Protein AF-A0A838JKP5-F1 (afdb_monomer)

Nearest PDB structures (foldseek):
  7m5i-assembly1_B  TM=8.642E-01  e=2.855E-06  Escherichia coli O157 typing phage 15
  8app-assembly1_A-3  TM=8.041E-01  e=3.386E-06  Acinetobacter phage AbTZA1
  5x80-assembly1_B  TM=2.698E-01  e=1.485E-01  Mycobacterium tuberculosis H37Rv

Structure (mmCIF, N/CA/C/O backbone):
data_AF-A0A838JKP5-F1
#
_entry.id   AF-A0A838JKP5-F1
#
loop_
_atom_site.group_PDB
_atom_site.id
_atom_site.type_symbol
_atom_site.label_atom_id
_atom_site.label_alt_id
_atom_site.label_comp_id
_atom_site.label_asym_id
_atom_site.label_entity_id
_atom_site.label_seq_id
_atom_site.pdbx_PDB_ins_code
_atom_site.Cartn_x
_atom_site.Cartn_y
_atom_site.Cartn_z
_atom_site.occupancy
_atom_site.B_iso_or_equiv
_atom_site.auth_seq_id
_atom_site.auth_comp_id
_atom_site.auth_asym_id
_atom_site.au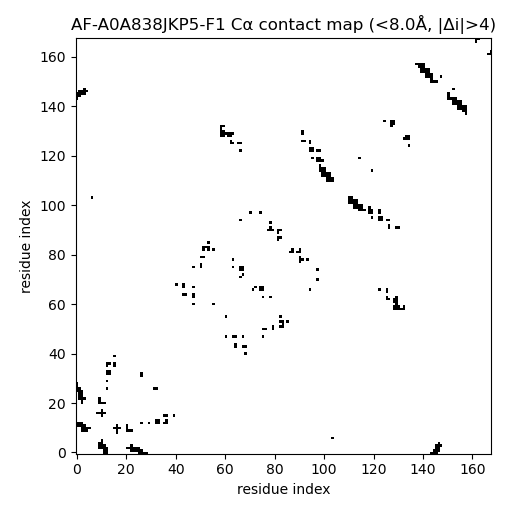th_atom_id
_atom_site.pdbx_PDB_model_num
ATOM 1 N N . MET A 1 1 ? 4.175 -3.881 -20.793 1.00 85.75 1 MET A N 1
ATOM 2 C CA . MET A 1 1 ? 4.993 -3.283 -19.714 1.00 85.75 1 MET A CA 1
ATOM 3 C C . MET A 1 1 ? 6.269 -4.081 -19.569 1.00 85.75 1 MET A C 1
ATOM 5 O O . MET A 1 1 ? 6.226 -5.291 -19.769 1.00 85.75 1 MET A O 1
ATOM 9 N N . ARG A 1 2 ? 7.381 -3.426 -19.243 1.00 90.50 2 ARG A N 1
ATOM 10 C CA . ARG A 1 2 ? 8.656 -4.099 -18.961 1.00 90.50 2 ARG A CA 1
ATOM 11 C C . ARG A 1 2 ? 9.091 -3.822 -17.524 1.00 90.50 2 ARG A C 1
ATOM 13 O O . ARG A 1 2 ? 8.796 -2.726 -17.038 1.00 90.50 2 ARG A O 1
ATOM 20 N N . PRO A 1 3 ? 9.792 -4.759 -16.875 1.00 92.69 3 PRO A N 1
ATOM 21 C CA . PRO A 1 3 ? 10.385 -4.509 -15.576 1.00 92.69 3 PRO A CA 1
ATOM 22 C C . PRO A 1 3 ? 11.377 -3.357 -15.576 1.00 92.69 3 PRO A C 1
ATOM 24 O O . PRO A 1 3 ? 12.049 -3.073 -16.569 1.00 92.69 3 PRO A O 1
ATOM 27 N N . TYR A 1 4 ? 11.449 -2.691 -14.432 1.00 91.31 4 TYR A N 1
ATOM 28 C CA . TYR A 1 4 ? 12.382 -1.614 -14.154 1.00 91.31 4 TYR A CA 1
ATOM 29 C C . TYR A 1 4 ? 12.998 -1.803 -12.769 1.00 91.31 4 TYR A C 1
ATOM 31 O O . TYR A 1 4 ? 12.447 -2.493 -11.912 1.00 91.31 4 TYR A O 1
ATOM 39 N N . GLN A 1 5 ? 14.159 -1.188 -12.557 1.00 90.56 5 GLN A N 1
ATOM 40 C CA . GLN A 1 5 ? 14.827 -1.217 -11.263 1.00 90.56 5 GLN A CA 1
ATOM 41 C C . GLN A 1 5 ? 14.098 -0.291 -10.279 1.00 90.56 5 GLN A C 1
ATOM 43 O O . GLN A 1 5 ? 14.076 0.924 -10.478 1.00 90.56 5 GLN A O 1
ATOM 48 N N . ASP A 1 6 ? 13.545 -0.861 -9.211 1.00 85.69 6 ASP A N 1
ATOM 49 C CA . ASP A 1 6 ? 12.933 -0.147 -8.089 1.00 85.69 6 ASP A CA 1
ATOM 50 C C . ASP A 1 6 ? 13.721 -0.428 -6.803 1.00 85.69 6 ASP A C 1
ATOM 52 O O . ASP A 1 6 ? 13.613 -1.485 -6.170 1.00 85.69 6 ASP A O 1
ATOM 56 N N . GLY A 1 7 ? 14.605 0.503 -6.445 1.00 81.75 7 GLY A N 1
ATOM 57 C CA . GLY A 1 7 ? 15.555 0.305 -5.354 1.00 81.75 7 GLY A CA 1
ATOM 58 C C . GLY A 1 7 ? 16.433 -0.925 -5.602 1.00 81.75 7 GLY A C 1
ATOM 59 O O . GLY A 1 7 ? 17.218 -0.950 -6.548 1.00 81.75 7 GLY A O 1
ATOM 60 N N . LYS A 1 8 ? 16.302 -1.953 -4.756 1.00 82.75 8 LYS A N 1
ATOM 61 C CA . LYS A 1 8 ? 17.083 -3.205 -4.827 1.00 82.75 8 LYS A CA 1
ATOM 62 C C . LYS A 1 8 ? 16.394 -4.328 -5.611 1.00 82.75 8 LYS A C 1
ATOM 64 O O . LYS A 1 8 ? 17.003 -5.378 -5.796 1.00 82.75 8 LYS A O 1
ATOM 69 N N . HIS A 1 9 ? 15.161 -4.125 -6.067 1.00 88.00 9 HIS A N 1
ATOM 70 C CA . HIS A 1 9 ? 14.359 -5.155 -6.726 1.00 88.00 9 HIS A CA 1
ATOM 71 C C . HIS A 1 9 ? 13.953 -4.723 -8.133 1.00 88.00 9 HIS A C 1
ATOM 73 O O . HIS A 1 9 ? 13.912 -3.533 -8.443 1.00 88.00 9 HIS A O 1
ATOM 79 N N . LEU A 1 10 ? 13.632 -5.693 -8.985 1.00 92.50 10 LEU A N 1
ATOM 80 C CA . LEU A 1 10 ? 12.889 -5.412 -10.206 1.00 92.50 10 LEU A CA 1
ATOM 81 C C . LEU A 1 10 ? 11.411 -5.284 -9.858 1.00 92.50 10 LEU A C 1
ATOM 83 O O . LEU A 1 10 ? 10.901 -6.028 -9.022 1.00 92.50 10 LEU A O 1
ATOM 87 N N . SER A 1 11 ? 10.742 -4.333 -10.496 1.00 91.44 11 SER A N 1
ATOM 88 C CA . SER A 1 11 ? 9.299 -4.160 -10.395 1.00 91.44 11 SER A CA 1
ATOM 89 C C . SER A 1 11 ? 8.682 -3.995 -11.774 1.00 91.44 11 SER A C 1
ATOM 91 O O . SER A 1 11 ? 9.296 -3.430 -12.678 1.00 91.44 11 SER A O 1
ATOM 93 N N . TYR A 1 12 ? 7.452 -4.468 -11.939 1.00 91.81 12 TYR A N 1
ATOM 94 C CA . TYR A 1 12 ? 6.646 -4.262 -13.144 1.00 91.81 12 TYR A CA 1
ATOM 95 C C . TYR A 1 12 ? 5.147 -4.261 -12.815 1.00 91.81 12 TYR A C 1
ATOM 97 O O . TYR A 1 12 ? 4.746 -4.577 -11.692 1.00 91.81 12 TYR A O 1
ATOM 105 N N . GLY A 1 13 ? 4.305 -3.843 -13.763 1.00 89.62 13 GLY A N 1
ATOM 106 C CA . GLY A 1 13 ? 2.866 -3.704 -13.514 1.00 89.62 13 GLY A CA 1
ATOM 107 C C . GLY A 1 13 ? 2.562 -2.642 -12.465 1.00 89.62 13 GLY A C 1
ATOM 108 O O . GLY A 1 13 ? 3.117 -1.545 -12.499 1.00 89.62 13 GLY A O 1
ATOM 109 N N . PHE A 1 14 ? 1.714 -2.995 -11.501 1.00 89.50 14 PHE A N 1
ATOM 110 C CA . PHE A 1 14 ? 1.330 -2.136 -10.377 1.00 89.50 14 PHE A CA 1
ATOM 111 C C . PHE A 1 14 ? 2.206 -2.357 -9.133 1.00 89.50 14 PHE A C 1
ATOM 113 O O . PHE A 1 14 ? 1.723 -2.357 -8.000 1.00 89.50 14 PHE A O 1
ATOM 120 N N . GLY A 1 15 ? 3.513 -2.533 -9.350 1.00 88.44 15 GLY A N 1
ATOM 121 C CA . GLY A 1 15 ? 4.501 -2.705 -8.281 1.00 88.44 15 GLY A CA 1
ATOM 122 C C . GLY A 1 15 ? 4.669 -4.149 -7.807 1.00 88.44 15 GLY A C 1
ATOM 123 O O . GLY A 1 15 ? 5.019 -4.366 -6.647 1.00 88.44 15 GLY A O 1
ATOM 124 N N . HIS A 1 16 ? 4.416 -5.127 -8.680 1.00 91.38 16 HIS A N 1
ATOM 125 C CA . HIS A 1 16 ? 4.781 -6.512 -8.407 1.00 91.38 16 HIS A CA 1
ATOM 126 C C . HIS A 1 16 ? 6.307 -6.649 -8.448 1.00 91.38 16 HIS A C 1
ATOM 128 O O . HIS A 1 16 ? 6.935 -6.207 -9.411 1.00 91.38 16 HIS A O 1
ATOM 134 N N . ASN A 1 17 ? 6.891 -7.255 -7.412 1.00 90.94 17 ASN A N 1
ATOM 135 C CA . ASN A 1 17 ? 8.339 -7.323 -7.191 1.00 90.94 17 ASN A CA 1
ATOM 136 C C . ASN A 1 17 ? 8.805 -8.682 -6.632 1.00 90.94 17 ASN A C 1
ATOM 138 O O . ASN A 1 17 ? 9.722 -8.747 -5.807 1.00 90.94 17 ASN A O 1
ATOM 142 N N . GL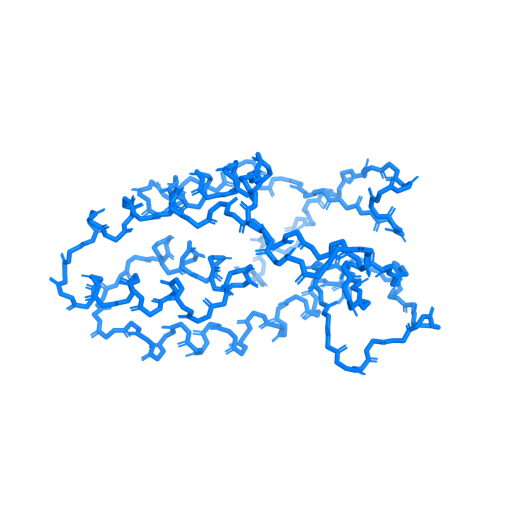Y A 1 18 ? 8.138 -9.764 -7.043 1.00 85.19 18 GLY A N 1
ATOM 143 C CA . GLY A 1 18 ? 8.478 -11.124 -6.644 1.00 85.19 18 GLY A CA 1
ATOM 144 C C . GLY A 1 18 ? 9.831 -11.611 -7.189 1.00 85.19 18 GLY A C 1
ATOM 145 O O . GLY A 1 18 ? 10.406 -11.009 -8.098 1.00 85.19 18 GLY A O 1
ATOM 146 N N . PRO A 1 19 ? 10.379 -12.707 -6.629 1.00 85.88 19 PRO A N 1
ATOM 147 C CA . PRO A 1 19 ? 11.634 -13.307 -7.097 1.00 85.88 19 PRO A CA 1
ATOM 148 C C . PRO A 1 19 ? 11.530 -13.915 -8.506 1.00 85.88 19 PRO A C 1
ATOM 150 O O . PRO A 1 19 ? 12.546 -14.286 -9.086 1.00 85.88 19 PRO A O 1
ATOM 153 N N . ASP A 1 20 ? 10.313 -14.053 -9.024 1.00 88.00 20 ASP A N 1
ATOM 154 C CA . ASP A 1 20 ? 9.971 -14.509 -10.366 1.00 88.00 20 ASP A CA 1
ATOM 155 C C . ASP A 1 20 ? 10.143 -13.429 -11.444 1.00 88.00 20 ASP A C 1
ATOM 157 O O . ASP A 1 20 ? 10.135 -13.769 -12.622 1.00 88.00 20 ASP A O 1
ATOM 161 N N . VAL A 1 21 ? 10.360 -12.164 -11.064 1.00 91.19 21 VAL A N 1
ATOM 162 C CA . VAL A 1 21 ? 10.550 -11.064 -12.018 1.00 91.19 21 VAL A CA 1
ATOM 163 C C . VAL A 1 21 ? 11.961 -11.075 -12.613 1.00 91.19 21 VAL A 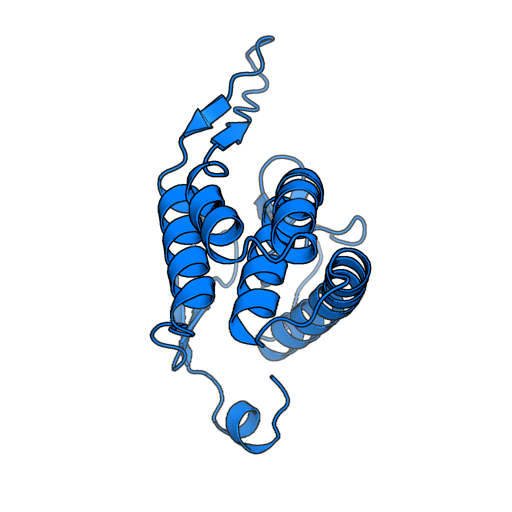C 1
ATOM 165 O O . VAL A 1 21 ? 12.963 -10.951 -11.902 1.00 91.19 21 VAL A O 1
ATOM 168 N N . SER A 1 22 ? 12.034 -11.125 -13.939 1.00 91.81 22 SER A N 1
ATOM 169 C CA . SER A 1 22 ? 13.248 -11.067 -14.757 1.00 91.81 22 SER A CA 1
ATOM 170 C C . SER A 1 22 ? 13.207 -9.896 -15.739 1.00 91.81 22 SER A C 1
ATOM 172 O O . SER A 1 22 ? 12.153 -9.532 -16.239 1.00 91.81 22 SER A O 1
ATOM 174 N N . LEU A 1 23 ? 14.361 -9.322 -16.103 1.00 89.75 23 LEU A N 1
ATOM 175 C CA . LEU A 1 23 ? 14.438 -8.231 -17.095 1.00 89.75 23 LEU A CA 1
ATOM 176 C C . LEU A 1 23 ? 13.895 -8.608 -18.486 1.00 89.75 23 LEU A C 1
ATOM 178 O O . LEU A 1 23 ? 13.523 -7.718 -19.255 1.00 89.75 23 LEU A O 1
ATOM 182 N N . ASP A 1 24 ? 13.851 -9.903 -18.799 1.00 90.75 24 ASP A N 1
ATOM 183 C CA . ASP A 1 24 ? 13.317 -10.414 -20.062 1.00 90.75 24 ASP A CA 1
ATOM 184 C C . ASP A 1 24 ? 11.783 -10.510 -20.069 1.00 90.75 24 ASP A C 1
ATOM 186 O O . ASP A 1 24 ? 11.189 -10.701 -21.135 1.00 90.75 24 ASP A O 1
ATOM 190 N N . ASP A 1 25 ? 11.132 -10.332 -18.914 1.00 90.00 25 ASP A N 1
ATOM 191 C CA . ASP A 1 25 ? 9.682 -10.414 -18.817 1.00 90.00 25 ASP A CA 1
ATOM 192 C C . ASP A 1 25 ? 9.005 -9.292 -19.602 1.00 90.00 25 ASP A C 1
ATOM 194 O O . ASP A 1 25 ? 9.424 -8.125 -19.639 1.00 90.00 25 ASP A O 1
ATOM 198 N N . VAL A 1 26 ? 7.889 -9.654 -20.226 1.00 90.19 26 VAL A N 1
ATOM 199 C CA . VAL A 1 26 ? 7.037 -8.722 -20.952 1.00 90.19 26 VAL A CA 1
ATOM 200 C C . VAL A 1 26 ? 5.600 -8.987 -20.559 1.00 90.19 26 VAL A C 1
ATOM 202 O O . VAL A 1 26 ? 5.028 -10.015 -20.903 1.00 90.19 26 VAL A O 1
ATOM 205 N N . MET A 1 27 ? 4.998 -8.012 -19.887 1.00 90.19 27 MET A N 1
ATOM 206 C CA . MET A 1 27 ? 3.567 -8.019 -19.614 1.00 90.19 27 MET A CA 1
ATOM 207 C C . MET A 1 27 ? 2.822 -7.458 -20.832 1.00 90.19 27 MET A C 1
ATOM 209 O O . MET A 1 27 ? 3.058 -6.290 -21.177 1.00 90.19 27 MET A O 1
ATOM 213 N N . PRO A 1 28 ? 1.991 -8.259 -21.522 1.00 85.81 28 PRO A N 1
ATOM 214 C CA . PRO A 1 28 ? 1.499 -7.898 -22.847 1.00 85.81 28 PRO A CA 1
ATOM 215 C C . PRO A 1 28 ? 0.449 -6.788 -22.811 1.00 85.81 28 PRO A C 1
ATOM 217 O O . PRO A 1 28 ? 0.482 -5.902 -23.668 1.00 85.81 28 PRO A O 1
ATOM 220 N N . SER A 1 29 ? -0.436 -6.793 -21.814 1.00 87.75 29 SER A N 1
ATOM 221 C CA . SER A 1 29 ? -1.528 -5.826 -21.707 1.00 87.75 29 SER A CA 1
ATOM 222 C C . SER A 1 29 ? -1.651 -5.205 -20.313 1.00 87.75 29 SER A C 1
ATOM 224 O O . SER A 1 29 ? -0.920 -5.537 -19.379 1.00 87.75 29 SER A O 1
ATOM 226 N N . ILE A 1 30 ? -2.562 -4.239 -20.201 1.00 85.94 30 ILE A N 1
ATOM 227 C CA . ILE A 1 30 ? -2.961 -3.648 -18.922 1.00 85.94 30 ILE A CA 1
ATOM 228 C C . ILE A 1 30 ? -3.855 -4.608 -18.142 1.00 85.94 30 ILE A C 1
ATOM 230 O O . ILE A 1 30 ? -3.676 -4.728 -16.935 1.00 85.94 30 ILE A O 1
ATOM 234 N N . ASP A 1 31 ? -4.717 -5.354 -18.825 1.00 86.06 31 ASP A N 1
ATOM 235 C CA . ASP A 1 31 ? -5.589 -6.359 -18.215 1.00 86.06 31 ASP A CA 1
ATOM 236 C C . ASP A 1 31 ? -4.767 -7.438 -17.494 1.00 86.06 31 ASP A C 1
ATOM 238 O O . ASP A 1 31 ? -5.079 -7.801 -16.362 1.00 86.06 31 ASP A O 1
ATOM 242 N N . ASP A 1 32 ? -3.641 -7.859 -18.082 1.00 89.44 32 ASP A N 1
ATOM 243 C CA . ASP A 1 32 ? -2.704 -8.789 -17.434 1.00 89.44 32 ASP A CA 1
ATOM 244 C C . ASP A 1 32 ? -2.093 -8.193 -16.156 1.00 89.44 32 ASP A C 1
ATOM 246 O O . ASP A 1 32 ? -1.932 -8.887 -15.152 1.00 89.44 32 ASP A O 1
ATOM 250 N N . ALA A 1 33 ? -1.788 -6.890 -16.158 1.00 89.94 33 ALA A N 1
ATOM 251 C CA . ALA A 1 33 ? -1.274 -6.211 -14.971 1.00 89.94 33 ALA A CA 1
ATOM 252 C C . ALA A 1 33 ? -2.327 -6.105 -13.866 1.00 89.94 33 ALA A C 1
ATOM 254 O O . ALA A 1 33 ? -1.972 -6.197 -12.691 1.00 89.94 33 ALA A O 1
ATOM 255 N N . PHE A 1 34 ? -3.606 -5.949 -14.216 1.00 89.00 34 PHE A N 1
ATOM 256 C CA . PHE A 1 34 ? -4.693 -6.012 -13.239 1.00 89.00 34 PHE A CA 1
ATOM 257 C C . PHE A 1 34 ? -4.910 -7.414 -12.704 1.00 89.00 34 PHE A C 1
ATOM 259 O O . PHE A 1 34 ? -5.052 -7.569 -11.495 1.00 89.00 34 PHE A O 1
ATOM 266 N N . ALA A 1 35 ? -4.884 -8.434 -13.561 1.00 89.81 35 ALA A N 1
ATOM 267 C CA . ALA A 1 35 ? -4.975 -9.818 -13.116 1.00 89.81 35 ALA A CA 1
ATOM 268 C C . ALA A 1 35 ? -3.858 -10.146 -12.109 1.00 89.81 35 ALA A C 1
ATOM 270 O O . ALA A 1 35 ? -4.124 -10.715 -11.046 1.00 89.81 35 ALA A O 1
ATOM 271 N N . LEU A 1 36 ? -2.629 -9.697 -12.390 1.00 91.69 36 LEU A N 1
ATOM 272 C CA . LEU A 1 36 ? -1.497 -9.824 -11.474 1.00 91.69 36 LEU A CA 1
ATOM 273 C C . LEU A 1 36 ? -1.705 -9.028 -10.174 1.00 91.69 36 LEU A C 1
ATOM 275 O O . LEU A 1 36 ? -1.454 -9.546 -9.087 1.00 91.69 36 LEU A O 1
ATOM 279 N N . LEU A 1 37 ? -2.218 -7.797 -10.260 1.00 91.19 37 LEU A N 1
ATOM 280 C CA . LEU A 1 37 ? -2.548 -6.991 -9.082 1.00 91.19 37 LEU A CA 1
ATOM 281 C C . LEU A 1 37 ? -3.597 -7.681 -8.199 1.00 91.19 37 LEU A C 1
ATOM 283 O O . LEU A 1 37 ? -3.420 -7.743 -6.985 1.00 91.19 37 LEU A O 1
ATOM 287 N N . ILE A 1 38 ? -4.663 -8.230 -8.782 1.00 91.56 38 ILE A N 1
ATOM 288 C CA . ILE A 1 38 ? -5.707 -8.967 -8.055 1.00 91.56 38 ILE A CA 1
ATOM 289 C C . ILE A 1 38 ? -5.097 -10.182 -7.349 1.00 91.56 38 ILE A C 1
ATOM 291 O O . ILE A 1 38 ? -5.374 -10.426 -6.171 1.00 91.56 38 ILE A O 1
ATOM 295 N N . GLN A 1 39 ? -4.222 -10.923 -8.032 1.00 91.56 39 GLN A N 1
ATOM 296 C CA . GLN A 1 39 ? -3.505 -12.047 -7.437 1.00 91.56 39 GLN A CA 1
ATOM 297 C C . GLN A 1 39 ? -2.658 -11.612 -6.227 1.00 91.56 39 GLN A C 1
ATOM 299 O O . GLN A 1 39 ? -2.746 -12.239 -5.165 1.00 91.56 39 GLN A O 1
ATOM 304 N N . ASP A 1 40 ? -1.892 -10.526 -6.354 1.00 91.38 40 ASP A N 1
ATOM 305 C CA . ASP A 1 40 ? -1.085 -9.972 -5.262 1.00 91.38 40 ASP A CA 1
ATOM 306 C C . ASP A 1 40 ? -1.955 -9.509 -4.085 1.00 91.38 40 ASP A C 1
ATOM 308 O O . ASP A 1 40 ? -1.633 -9.761 -2.915 1.00 91.38 40 ASP A O 1
ATOM 312 N N . LEU A 1 41 ? -3.074 -8.843 -4.379 1.00 93.25 41 LEU A N 1
ATOM 313 C CA . LEU A 1 41 ? -3.996 -8.329 -3.372 1.00 93.25 41 LEU A CA 1
ATOM 314 C C . LEU A 1 41 ? -4.709 -9.453 -2.623 1.00 93.25 41 LEU A C 1
ATOM 316 O O . LEU A 1 41 ? -4.874 -9.327 -1.413 1.00 93.25 41 LEU A O 1
ATOM 320 N N . ASN A 1 42 ? -5.053 -10.572 -3.264 1.00 93.44 42 ASN A N 1
ATOM 321 C CA . ASN A 1 42 ? -5.735 -11.693 -2.608 1.00 93.44 42 ASN A CA 1
ATOM 322 C C . ASN A 1 42 ? -4.948 -12.237 -1.403 1.00 93.44 42 ASN A C 1
ATOM 324 O O . ASN A 1 42 ? -5.481 -12.351 -0.293 1.00 93.44 42 ASN A O 1
ATOM 328 N N . GLY A 1 43 ? -3.652 -12.516 -1.577 1.00 91.62 43 GLY A N 1
ATOM 329 C CA . GLY A 1 43 ? -2.802 -12.995 -0.477 1.00 91.62 43 GLY A CA 1
ATOM 330 C C . GLY A 1 43 ? -2.655 -11.965 0.650 1.00 91.62 43 GLY A C 1
ATOM 331 O O . GLY A 1 43 ? -2.598 -12.300 1.843 1.00 91.62 43 GLY A O 1
ATOM 332 N N . ARG A 1 44 ? -2.647 -10.683 0.286 1.00 94.31 44 ARG A N 1
ATOM 333 C CA . ARG A 1 44 ? -2.481 -9.575 1.225 1.00 94.31 44 ARG A CA 1
ATOM 334 C C . ARG A 1 44 ? -3.769 -9.252 1.976 1.00 94.31 44 ARG A C 1
ATOM 336 O O . ARG A 1 44 ? -3.710 -9.053 3.188 1.00 94.31 44 ARG A O 1
ATOM 343 N N . ALA A 1 45 ? -4.922 -9.320 1.321 1.00 96.50 45 ALA A N 1
ATOM 344 C CA . ALA A 1 45 ? -6.243 -9.179 1.921 1.00 96.50 45 ALA A CA 1
ATOM 345 C C . ALA A 1 45 ? -6.498 -10.273 2.966 1.00 96.50 45 ALA A C 1
ATOM 347 O O . ALA A 1 45 ? -6.960 -9.977 4.071 1.00 96.50 45 ALA A O 1
ATOM 348 N N . ILE A 1 46 ? -6.101 -11.521 2.684 1.00 96.31 46 ILE A N 1
ATOM 349 C CA . ILE A 1 46 ? -6.133 -12.613 3.673 1.00 96.31 46 ILE A CA 1
ATOM 350 C C . ILE A 1 46 ? -5.277 -12.258 4.894 1.00 96.31 46 ILE A C 1
ATOM 352 O O . ILE A 1 46 ? -5.690 -12.472 6.036 1.00 96.31 46 ILE A O 1
ATOM 356 N N . THR A 1 47 ? -4.086 -11.701 4.675 1.00 95.88 47 THR A N 1
ATOM 357 C CA . THR A 1 47 ? -3.192 -11.303 5.767 1.00 95.88 47 THR A CA 1
ATOM 358 C C . THR A 1 47 ? -3.795 -10.177 6.603 1.00 95.88 47 THR A C 1
ATOM 360 O O . THR A 1 47 ? -3.877 -10.313 7.822 1.00 95.88 47 THR A O 1
ATOM 363 N N . VAL A 1 48 ? -4.295 -9.109 5.981 1.00 97.62 48 VAL A N 1
ATOM 364 C CA . VAL A 1 48 ? -4.971 -8.000 6.678 1.00 97.62 48 VAL A CA 1
ATOM 365 C C . VAL A 1 48 ? -6.173 -8.513 7.476 1.00 97.62 48 VAL A C 1
ATOM 367 O O . VAL A 1 48 ? -6.286 -8.223 8.666 1.00 97.62 48 VAL A O 1
ATOM 370 N N . SER A 1 49 ? -6.995 -9.379 6.881 1.00 97.12 49 SER A N 1
ATOM 371 C CA . SER A 1 49 ? -8.139 -10.016 7.553 1.00 97.12 49 SER A CA 1
ATOM 372 C C . SER A 1 49 ? -7.727 -10.837 8.777 1.00 97.12 49 SER A C 1
ATOM 374 O O . SER A 1 49 ? -8.461 -10.926 9.755 1.00 97.12 49 SER A O 1
ATOM 376 N N . ARG A 1 50 ? -6.526 -11.430 8.780 1.00 97.38 50 ARG A N 1
ATOM 377 C CA . ARG A 1 50 ? -6.000 -12.126 9.964 1.00 97.38 50 ARG A CA 1
ATOM 378 C C . ARG A 1 50 ? -5.562 -11.163 11.063 1.00 97.38 50 ARG A C 1
ATOM 380 O O . ARG A 1 50 ? -5.609 -11.558 12.225 1.00 97.38 50 ARG A O 1
ATOM 387 N N . TYR A 1 51 ? -5.145 -9.946 10.739 1.00 97.69 51 TYR A N 1
ATOM 388 C CA . TYR A 1 51 ? -4.758 -8.939 11.729 1.00 97.69 51 TYR A CA 1
ATOM 389 C C . TYR A 1 51 ? -5.975 -8.268 12.378 1.00 97.69 51 TYR A C 1
ATOM 391 O O . TYR A 1 51 ? -5.954 -7.989 13.580 1.00 97.69 51 TYR A O 1
ATOM 399 N N . ILE A 1 52 ? -7.043 -8.046 11.612 1.00 97.31 52 ILE A N 1
ATOM 400 C CA . ILE A 1 52 ? -8.264 -7.384 12.075 1.00 97.31 52 ILE A CA 1
ATOM 401 C C . ILE A 1 52 ? -9.227 -8.408 12.691 1.00 97.31 52 ILE A C 1
ATOM 403 O O . ILE A 1 52 ? -9.607 -9.394 12.072 1.00 97.31 52 ILE A O 1
ATOM 407 N N . LYS A 1 53 ? -9.584 -8.201 13.959 1.00 97.56 53 LYS A N 1
ATOM 408 C CA . LYS A 1 53 ? -10.402 -9.097 14.798 1.00 97.56 53 LYS A CA 1
ATOM 409 C C . LYS A 1 53 ? -11.743 -8.489 15.204 1.00 97.56 53 LYS A C 1
ATOM 411 O O . LYS A 1 53 ? -12.499 -9.118 15.937 1.00 97.56 53 LYS A O 1
ATOM 416 N N . THR A 1 54 ? -12.013 -7.266 14.769 1.00 97.25 54 THR A N 1
ATOM 417 C CA . THR A 1 54 ? -13.282 -6.567 14.977 1.00 97.25 54 THR A CA 1
ATOM 418 C C . THR A 1 54 ? -13.872 -6.189 13.628 1.00 97.25 54 THR A C 1
ATOM 420 O O . THR A 1 54 ? -13.155 -6.122 12.634 1.00 97.25 54 THR A O 1
ATOM 423 N N . GLU A 1 55 ? -15.165 -5.900 13.604 1.00 96.81 55 GLU A N 1
ATOM 424 C CA . GLU A 1 55 ? -15.813 -5.335 12.425 1.00 96.81 55 GLU A CA 1
ATOM 425 C C . GLU A 1 55 ? -15.212 -3.969 12.073 1.00 96.81 55 GLU A C 1
ATOM 427 O O . GLU A 1 55 ? -14.956 -3.139 12.953 1.00 96.81 55 GLU A O 1
ATOM 432 N N . VAL A 1 56 ? -14.996 -3.766 10.777 1.00 97.94 56 VAL A N 1
ATOM 433 C CA . VAL A 1 56 ? -14.556 -2.520 10.148 1.00 97.94 56 VAL A CA 1
ATOM 434 C C . VAL A 1 56 ? -15.392 -2.297 8.895 1.00 97.94 56 VAL A C 1
ATOM 436 O O . VAL A 1 56 ? -15.950 -3.243 8.339 1.00 97.94 56 VAL A O 1
ATOM 439 N N . THR A 1 57 ? -15.485 -1.054 8.443 1.00 98.44 57 THR A N 1
ATOM 440 C CA . THR A 1 57 ? -16.120 -0.752 7.156 1.00 98.44 57 THR A CA 1
ATOM 441 C C . THR A 1 57 ? -15.201 -1.145 5.995 1.00 98.44 57 THR A C 1
ATOM 443 O O . THR A 1 57 ? -13.985 -1.263 6.171 1.00 98.44 57 THR A O 1
ATOM 446 N N . GLN A 1 58 ? -15.759 -1.307 4.790 1.00 97.81 58 GLN A N 1
ATOM 447 C CA . GLN A 1 58 ? -14.976 -1.669 3.601 1.00 97.81 58 GLN A CA 1
ATOM 448 C C . GLN A 1 58 ? -13.828 -0.681 3.350 1.00 97.81 58 GLN A C 1
ATOM 450 O O . GLN A 1 58 ? -12.676 -1.075 3.231 1.00 97.81 58 GLN A O 1
ATOM 455 N N . ASN A 1 59 ? -14.106 0.620 3.409 1.00 98.44 59 ASN A N 1
ATOM 456 C CA . ASN A 1 59 ? -13.097 1.655 3.197 1.00 98.44 59 ASN A CA 1
ATOM 457 C C . ASN A 1 59 ? -11.979 1.655 4.258 1.00 98.44 59 ASN A C 1
ATOM 459 O O . ASN A 1 59 ? -10.827 1.964 3.955 1.00 98.44 59 ASN A O 1
ATOM 463 N N . GLN A 1 60 ? -12.278 1.270 5.503 1.00 98.62 60 GLN A N 1
ATOM 464 C CA . GLN A 1 60 ? -11.241 1.090 6.522 1.00 98.62 60 GLN A CA 1
ATOM 465 C C . GLN A 1 60 ? -10.348 -0.104 6.182 1.00 98.62 60 GLN A C 1
ATOM 467 O O . GLN A 1 60 ? -9.127 -0.005 6.312 1.00 98.62 60 GLN A O 1
ATOM 472 N N . PHE A 1 61 ? -10.941 -1.212 5.730 1.00 98.50 61 PHE A N 1
ATOM 473 C CA . PHE A 1 61 ? -10.197 -2.381 5.275 1.00 98.50 61 PHE A CA 1
ATOM 474 C C . PHE A 1 61 ? -9.309 -2.052 4.066 1.00 98.50 61 PHE A C 1
ATOM 476 O O . PHE A 1 61 ? -8.114 -2.342 4.103 1.00 98.50 61 PHE A O 1
ATOM 483 N N . ASP A 1 62 ? -9.848 -1.374 3.054 1.00 98.12 62 ASP A N 1
ATOM 484 C CA . ASP A 1 62 ? -9.125 -1.023 1.826 1.00 98.12 62 ASP A CA 1
ATOM 485 C C . ASP A 1 62 ? -7.936 -0.101 2.102 1.00 98.12 62 ASP A C 1
ATOM 487 O O . ASP A 1 62 ? -6.833 -0.319 1.596 1.00 98.12 62 ASP A O 1
ATOM 491 N N . ALA A 1 63 ? -8.112 0.897 2.972 1.00 98.38 63 ALA A N 1
ATOM 492 C CA . ALA A 1 63 ? -7.023 1.779 3.374 1.00 98.38 63 ALA A CA 1
ATOM 493 C C . ALA A 1 63 ? -5.907 1.022 4.120 1.00 98.38 63 ALA A C 1
ATOM 495 O O . ALA A 1 63 ? -4.719 1.279 3.899 1.00 98.38 63 ALA A O 1
ATOM 496 N N . LEU A 1 64 ? -6.263 0.059 4.979 1.00 98.38 64 LEU A N 1
ATOM 497 C CA . LEU A 1 64 ? -5.294 -0.796 5.673 1.00 98.38 64 LEU A CA 1
ATOM 498 C C . LEU A 1 64 ? -4.591 -1.764 4.714 1.00 98.38 64 LEU A C 1
ATOM 500 O O . LEU A 1 64 ? -3.389 -1.998 4.863 1.00 98.38 64 LEU A O 1
ATOM 504 N N . LEU A 1 65 ? -5.309 -2.287 3.719 1.00 98.06 65 LEU A N 1
ATOM 505 C CA . LEU A 1 65 ? -4.747 -3.101 2.648 1.00 98.06 65 LEU A CA 1
ATOM 506 C C . LEU A 1 65 ? -3.758 -2.296 1.798 1.00 98.06 65 LEU A C 1
ATOM 508 O O . LEU A 1 65 ? -2.643 -2.767 1.578 1.00 98.06 65 LEU A O 1
ATOM 512 N N . SER A 1 66 ? -4.092 -1.061 1.412 1.00 96.94 66 SER A N 1
ATOM 513 C CA . SER A 1 66 ? -3.167 -0.176 0.690 1.00 96.94 66 SER A CA 1
ATOM 514 C C . SER A 1 66 ? -1.925 0.179 1.518 1.00 96.94 66 SER A C 1
ATOM 516 O O . SER A 1 66 ? -0.805 0.183 0.990 1.00 96.94 66 SER A O 1
ATOM 518 N N . LEU A 1 67 ? -2.083 0.429 2.824 1.00 97.44 67 LEU A N 1
ATOM 519 C CA . LEU A 1 67 ? -0.950 0.648 3.726 1.00 97.44 67 LEU A CA 1
ATOM 520 C C . LEU A 1 67 ? -0.051 -0.588 3.785 1.00 97.44 67 LEU A C 1
ATOM 522 O O . LEU A 1 67 ? 1.166 -0.468 3.643 1.00 97.44 67 LEU A O 1
ATOM 526 N N . TYR A 1 68 ? -0.642 -1.770 3.965 1.00 96.81 68 TYR A N 1
ATOM 527 C CA . TYR A 1 68 ? 0.092 -3.031 4.013 1.00 96.81 68 TYR A CA 1
ATOM 528 C C . TYR A 1 68 ? 0.804 -3.329 2.689 1.00 96.81 68 TYR A C 1
ATOM 530 O O . TYR A 1 68 ? 1.962 -3.747 2.711 1.00 96.81 68 TYR A O 1
ATOM 538 N N . GLN A 1 69 ? 0.163 -3.036 1.550 1.00 93.38 69 GLN A N 1
ATOM 539 C CA . GLN A 1 69 ? 0.751 -3.196 0.220 1.00 93.38 69 GLN A CA 1
ATOM 540 C C . GLN A 1 69 ? 2.106 -2.495 0.116 1.00 93.38 69 GLN A C 1
ATOM 542 O O . GLN A 1 69 ? 3.060 -3.054 -0.423 1.00 93.38 69 GLN A O 1
ATOM 547 N N . ASN A 1 70 ? 2.172 -1.268 0.628 1.00 93.31 70 ASN A N 1
ATOM 548 C CA . ASN A 1 70 ? 3.308 -0.380 0.435 1.00 93.31 70 ASN A CA 1
ATOM 549 C C . ASN A 1 70 ? 4.315 -0.37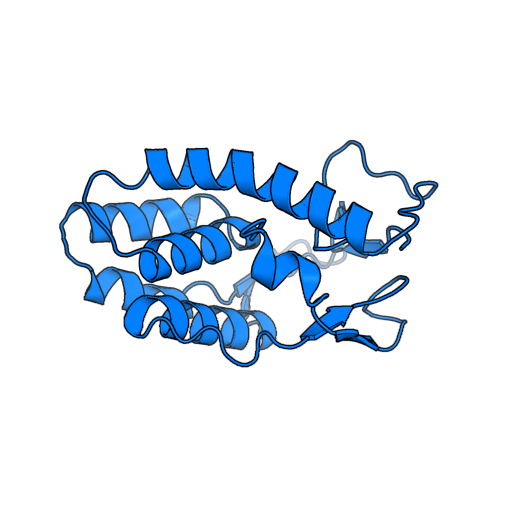6 1.590 1.00 93.31 70 ASN A C 1
ATOM 551 O O . ASN A 1 70 ? 5.502 -0.203 1.341 1.00 93.31 70 ASN A O 1
ATOM 555 N N . ALA A 1 71 ? 3.865 -0.529 2.835 1.00 92.56 71 ALA A N 1
ATOM 556 C CA . ALA A 1 71 ? 4.712 -0.371 4.018 1.00 92.56 71 ALA A CA 1
ATOM 557 C C . ALA A 1 71 ? 4.857 -1.657 4.853 1.00 92.56 71 ALA A C 1
ATOM 559 O O . ALA A 1 71 ? 5.596 -1.676 5.840 1.00 92.56 71 ALA A O 1
ATOM 560 N N . GLY A 1 72 ? 4.182 -2.741 4.460 1.00 92.69 72 GLY A N 1
ATOM 561 C CA . GLY A 1 72 ? 4.336 -4.058 5.068 1.00 92.69 72 GLY A CA 1
ATOM 562 C C . GLY A 1 72 ? 3.726 -4.193 6.468 1.00 92.69 72 GLY A C 1
ATOM 563 O O . GLY A 1 72 ? 2.851 -3.435 6.892 1.00 92.69 72 GLY A O 1
ATOM 564 N N . SER A 1 73 ? 4.157 -5.233 7.187 1.00 94.94 73 SER A N 1
ATOM 565 C CA . SER A 1 73 ? 3.484 -5.727 8.397 1.00 94.94 73 SER A CA 1
ATOM 566 C C . SER A 1 73 ? 3.661 -4.849 9.636 1.00 94.94 73 SER A C 1
ATOM 568 O O . SER A 1 73 ? 2.794 -4.870 10.504 1.00 94.94 73 SER A O 1
ATOM 570 N N . GLY A 1 74 ? 4.745 -4.074 9.739 1.00 95.31 74 GLY A N 1
ATOM 571 C CA . GLY A 1 74 ? 5.020 -3.230 10.908 1.00 95.31 74 GLY A CA 1
ATOM 572 C C . GLY A 1 74 ? 3.921 -2.187 11.156 1.00 95.31 74 GLY A C 1
ATOM 573 O O . GLY A 1 74 ? 3.279 -2.217 12.210 1.00 95.31 74 GLY A O 1
ATOM 574 N N . PRO A 1 75 ? 3.647 -1.295 10.184 1.00 96.25 75 PRO A N 1
ATOM 575 C CA . PRO A 1 75 ? 2.529 -0.359 10.261 1.00 96.25 75 PRO A CA 1
ATOM 576 C C . PRO A 1 75 ? 1.184 -1.068 10.440 1.00 96.25 75 PRO A C 1
ATOM 578 O O . PRO A 1 75 ? 0.422 -0.701 11.333 1.00 96.25 75 PRO A O 1
ATOM 581 N N . LEU A 1 76 ? 0.920 -2.135 9.671 1.00 97.62 76 LEU A N 1
ATOM 582 C CA . LEU A 1 76 ? -0.329 -2.897 9.772 1.00 97.62 76 LEU A CA 1
ATOM 583 C C . LEU A 1 76 ? -0.566 -3.436 11.192 1.00 97.62 76 LEU A C 1
ATOM 585 O O . LEU A 1 76 ? -1.672 -3.307 11.710 1.00 97.62 76 LEU A O 1
ATOM 589 N N . ALA A 1 77 ? 0.457 -3.995 11.844 1.00 97.69 77 ALA A N 1
ATOM 590 C CA . ALA A 1 77 ? 0.355 -4.531 13.200 1.00 97.69 77 ALA A CA 1
ATOM 591 C C . ALA A 1 77 ? -0.109 -3.469 14.200 1.00 97.69 77 ALA A C 1
ATOM 593 O O . ALA A 1 77 ? -1.014 -3.713 15.000 1.00 97.69 77 ALA A O 1
ATOM 594 N N . ARG A 1 78 ? 0.477 -2.269 14.120 1.00 97.94 78 ARG A N 1
ATOM 595 C CA . ARG A 1 78 ? 0.119 -1.156 15.001 1.00 97.94 78 ARG A CA 1
ATOM 596 C C . ARG A 1 78 ? -1.303 -0.659 14.748 1.00 97.94 78 ARG A C 1
ATOM 598 O O . ARG A 1 78 ? -2.033 -0.381 15.699 1.00 97.94 78 ARG A O 1
ATOM 605 N N . MET A 1 79 ? -1.698 -0.561 13.483 1.00 97.62 79 MET A N 1
ATOM 606 C CA . MET A 1 79 ? -3.049 -0.151 13.098 1.00 97.62 79 MET A CA 1
ATOM 607 C C . MET A 1 79 ? -4.090 -1.161 13.572 1.00 97.62 79 MET A C 1
ATOM 609 O O . MET A 1 79 ? -5.071 -0.786 14.209 1.00 97.62 79 MET A O 1
ATOM 613 N N . ALA A 1 80 ? -3.833 -2.446 13.334 1.00 97.88 80 ALA A N 1
ATOM 614 C CA . ALA A 1 80 ? -4.695 -3.539 13.751 1.00 97.88 80 ALA A CA 1
ATOM 615 C C . ALA A 1 80 ? -4.864 -3.598 15.272 1.00 97.88 80 ALA A C 1
ATOM 617 O O . ALA A 1 80 ? -5.974 -3.805 15.752 1.00 97.88 80 ALA A O 1
ATOM 618 N N . GLU A 1 81 ? -3.803 -3.352 16.047 1.00 98.38 81 GLU A N 1
ATOM 619 C CA . GLU A 1 81 ? -3.892 -3.263 17.509 1.00 98.38 81 GLU A CA 1
ATOM 620 C C . GLU A 1 81 ? -4.914 -2.201 17.956 1.00 98.38 81 GLU A C 1
ATOM 622 O O . GLU A 1 81 ? -5.733 -2.455 18.843 1.00 98.38 81 GLU A O 1
ATOM 627 N N . LEU A 1 82 ? -4.886 -1.017 17.337 1.00 98.50 82 LEU A N 1
ATOM 628 C CA . LEU A 1 82 ? -5.806 0.080 17.644 1.00 98.50 82 LEU A CA 1
ATOM 629 C C . LEU A 1 82 ? -7.231 -0.235 17.181 1.00 98.50 82 LEU A C 1
ATOM 631 O O . LEU A 1 82 ? -8.174 -0.070 17.957 1.00 98.50 82 LEU A O 1
ATOM 635 N N . VAL A 1 83 ? -7.383 -0.733 15.954 1.00 98.19 83 VAL A N 1
ATOM 636 C CA . VAL A 1 83 ? -8.678 -1.133 15.392 1.00 98.19 83 VAL A CA 1
ATOM 637 C C . VAL A 1 83 ? -9.332 -2.208 16.258 1.00 98.19 83 VAL A C 1
ATOM 639 O O . VAL A 1 83 ? -10.472 -2.034 16.671 1.00 98.19 83 VAL A O 1
ATOM 642 N N . ASN A 1 84 ? -8.599 -3.251 16.655 1.00 98.50 84 ASN A N 1
ATOM 643 C CA . ASN A 1 84 ? -9.109 -4.343 17.494 1.00 98.50 84 ASN A CA 1
ATOM 644 C C . ASN A 1 84 ? -9.532 -3.882 18.896 1.00 98.50 84 ASN A C 1
ATOM 646 O O . ASN A 1 84 ? -10.421 -4.476 19.502 1.00 98.50 84 ASN A O 1
ATOM 650 N N . LYS A 1 85 ? -8.945 -2.790 19.398 1.00 98.38 85 LYS A N 1
ATOM 651 C CA . LYS A 1 85 ? -9.370 -2.096 20.628 1.00 98.38 85 LYS A CA 1
ATOM 652 C C . LYS A 1 85 ? -10.522 -1.109 20.389 1.00 98.38 85 LYS A C 1
ATOM 654 O O . LYS A 1 85 ? -10.791 -0.270 21.247 1.00 98.38 85 LYS A O 1
ATOM 659 N N . ARG A 1 86 ? -11.163 -1.156 19.216 1.00 97.62 86 ARG A N 1
ATOM 660 C CA . ARG A 1 86 ? -12.200 -0.225 18.734 1.00 97.62 86 ARG A CA 1
ATOM 661 C C . ARG A 1 86 ? -11.767 1.245 18.738 1.00 97.62 86 ARG A C 1
ATOM 663 O O . ARG A 1 86 ? -12.593 2.151 18.718 1.00 97.62 86 ARG A O 1
ATOM 670 N N . CYS A 1 87 ? -10.461 1.504 18.721 1.00 98.06 87 CYS A N 1
ATOM 671 C CA . CYS A 1 87 ? -9.887 2.845 18.662 1.00 98.06 87 CYS A CA 1
ATOM 672 C C . CYS A 1 87 ? -9.749 3.309 17.201 1.00 98.06 87 CYS A C 1
ATOM 674 O O . CYS A 1 87 ? -8.655 3.670 16.763 1.00 98.06 87 CYS A O 1
ATOM 676 N N . ILE A 1 88 ? -10.858 3.286 16.452 1.00 97.75 88 ILE A N 1
ATOM 677 C CA . ILE A 1 88 ? -10.900 3.507 14.996 1.00 97.75 88 ILE A CA 1
ATOM 678 C C . ILE A 1 88 ? -10.255 4.840 14.600 1.00 97.75 88 ILE A C 1
ATOM 680 O O . ILE A 1 88 ? -9.405 4.860 13.711 1.00 97.75 88 ILE A O 1
ATOM 684 N N . THR A 1 89 ? -10.582 5.932 15.297 1.00 98.12 89 THR A N 1
ATOM 685 C CA . THR A 1 89 ? -10.009 7.258 15.021 1.00 98.12 89 THR A CA 1
ATOM 686 C C . THR A 1 89 ? -8.503 7.293 15.244 1.00 98.12 89 THR A C 1
ATOM 688 O O . THR A 1 89 ? -7.758 7.736 14.376 1.00 98.12 89 THR A O 1
ATOM 691 N N . LYS A 1 90 ? -8.033 6.733 16.366 1.00 98.38 90 LYS A N 1
ATOM 692 C CA . LYS A 1 90 ? -6.600 6.707 16.693 1.00 98.38 90 LYS A CA 1
ATOM 693 C C . LYS A 1 90 ? -5.794 5.901 15.685 1.00 98.38 90 LYS A C 1
ATOM 695 O O . LYS A 1 90 ? -4.633 6.234 15.460 1.00 98.38 90 LYS A O 1
ATOM 700 N N . ALA A 1 91 ? -6.382 4.842 15.119 1.00 98.19 91 ALA A N 1
ATOM 701 C CA . ALA A 1 91 ? -5.771 4.096 14.027 1.00 98.19 91 ALA A CA 1
ATOM 702 C C . ALA A 1 91 ? -5.627 4.998 12.795 1.00 98.19 91 ALA A C 1
ATOM 704 O O . ALA A 1 91 ? -4.507 5.232 12.358 1.00 98.19 91 ALA A O 1
ATOM 705 N N . GLY A 1 92 ? -6.716 5.605 12.312 1.00 97.56 92 GLY A N 1
ATOM 706 C CA . GLY A 1 92 ? -6.676 6.521 11.164 1.00 97.56 92 GLY A CA 1
ATOM 707 C C . GLY A 1 92 ? -5.687 7.688 11.325 1.00 97.56 92 GLY A C 1
ATOM 708 O O . GLY A 1 92 ? -5.029 8.094 10.372 1.00 97.56 92 GLY A O 1
ATOM 709 N N . GLU A 1 93 ? -5.477 8.192 12.539 1.00 98.12 93 GLU A N 1
ATOM 710 C CA . GLU A 1 93 ? -4.484 9.241 12.828 1.00 98.12 93 GLU A CA 1
ATOM 711 C C . GLU A 1 93 ? -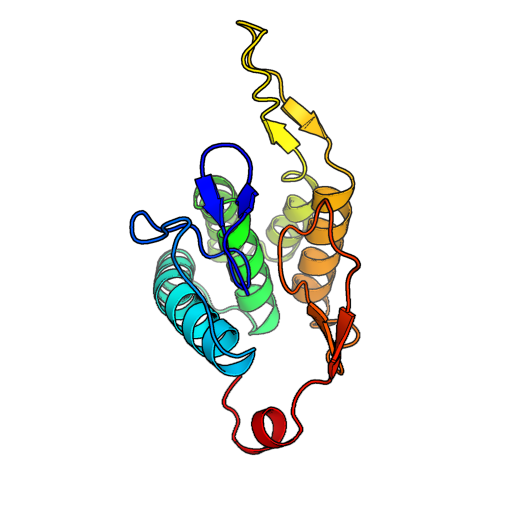3.016 8.787 12.690 1.00 98.12 93 GLU A C 1
ATOM 713 O O . GLU A 1 93 ? -2.115 9.628 12.672 1.00 98.12 93 GLU A O 1
ATOM 718 N N . GLN A 1 94 ? -2.727 7.482 12.589 1.00 98.06 94 GLN A N 1
ATOM 719 C CA . GLN A 1 94 ? -1.347 7.009 12.436 1.00 98.06 94 GLN A CA 1
ATOM 720 C C . GLN A 1 94 ? -0.833 7.055 10.994 1.00 98.06 94 GLN A C 1
ATOM 722 O O . GLN A 1 94 ? 0.385 7.055 10.829 1.00 98.06 94 GLN A O 1
ATOM 727 N N . PHE A 1 95 ? -1.693 7.086 9.964 1.00 98.00 95 PHE A N 1
ATOM 728 C CA . PHE A 1 95 ? -1.255 7.018 8.556 1.00 98.00 95 PHE A CA 1
ATOM 729 C C . PHE A 1 95 ? -0.092 7.982 8.235 1.00 98.00 95 PHE A C 1
ATOM 731 O O . PHE A 1 95 ? 0.926 7.511 7.717 1.00 98.00 95 PHE A O 1
ATOM 738 N N . PRO A 1 96 ? -0.137 9.280 8.613 1.00 96.69 96 PRO A N 1
ATOM 739 C CA . PRO A 1 96 ? 0.940 10.231 8.317 1.00 96.69 96 PRO A CA 1
ATOM 740 C C . PRO A 1 96 ? 2.294 9.923 8.978 1.00 96.69 96 PRO A C 1
ATOM 742 O O . PRO A 1 96 ? 3.286 10.568 8.653 1.00 96.69 96 PRO A O 1
ATOM 745 N N . ARG A 1 97 ? 2.376 8.957 9.903 1.00 95.75 97 ARG A N 1
ATOM 746 C CA . ARG A 1 97 ? 3.642 8.550 10.540 1.00 95.75 97 ARG A CA 1
ATOM 747 C C . ARG A 1 97 ? 4.503 7.664 9.642 1.00 95.75 97 ARG A C 1
ATOM 749 O O . ARG A 1 97 ? 5.698 7.531 9.889 1.00 95.75 97 ARG A O 1
ATOM 756 N N . TYR A 1 98 ? 3.916 7.055 8.615 1.00 95.94 98 TYR A N 1
ATOM 757 C CA . TYR A 1 98 ? 4.577 6.064 7.765 1.00 95.94 98 TYR A CA 1
ATOM 758 C C . TYR A 1 98 ? 4.961 6.659 6.402 1.00 95.94 98 TYR A C 1
ATOM 760 O O . TYR A 1 98 ? 4.588 6.126 5.354 1.00 95.94 98 TYR A O 1
ATOM 768 N N . CYS A 1 99 ? 5.689 7.785 6.441 1.00 95.56 99 CYS A N 1
ATOM 769 C CA . CYS A 1 99 ? 6.101 8.573 5.269 1.00 95.56 99 CYS A CA 1
ATOM 770 C C . CYS A 1 99 ? 7.610 8.542 4.985 1.00 95.56 99 CYS A C 1
ATOM 772 O O . CYS A 1 99 ? 8.079 9.228 4.077 1.00 95.56 99 CYS A O 1
ATOM 774 N N . ARG A 1 100 ? 8.379 7.757 5.743 1.00 91.06 100 ARG A N 1
ATOM 775 C CA . ARG A 1 100 ? 9.836 7.690 5.605 1.00 91.06 100 ARG A CA 1
ATOM 776 C C . ARG A 1 100 ? 10.259 6.581 4.658 1.00 91.06 100 ARG A C 1
ATOM 778 O O . ARG A 1 100 ? 9.715 5.481 4.708 1.00 91.06 100 ARG A O 1
ATOM 785 N N . VAL A 1 101 ? 11.273 6.867 3.853 1.00 87.44 101 VAL A N 1
ATOM 786 C CA . VAL A 1 101 ? 12.001 5.875 3.058 1.00 87.44 101 VAL A CA 1
ATOM 787 C C . VAL A 1 101 ? 13.402 5.716 3.625 1.00 87.44 101 VAL A C 1
ATOM 789 O O . VAL A 1 101 ? 13.987 6.677 4.130 1.00 87.44 101 VAL A O 1
ATOM 792 N N . ARG A 1 102 ? 13.925 4.495 3.553 1.00 82.69 102 ARG A N 1
ATOM 793 C CA . ARG A 1 102 ? 15.334 4.232 3.825 1.00 82.69 102 ARG A CA 1
ATOM 794 C C . ARG A 1 102 ? 16.153 4.837 2.686 1.00 82.69 102 ARG A C 1
ATOM 796 O O . ARG A 1 102 ? 15.866 4.546 1.526 1.00 82.69 102 ARG A O 1
ATOM 803 N N . ASP A 1 103 ? 17.123 5.680 3.014 1.00 72.62 103 ASP A N 1
ATOM 804 C CA . ASP A 1 103 ? 18.136 6.106 2.059 1.00 72.62 103 ASP A CA 1
ATOM 805 C C . ASP A 1 103 ? 19.168 4.980 1.966 1.00 72.62 103 ASP A C 1
ATOM 807 O O . ASP A 1 103 ? 19.902 4.699 2.912 1.00 72.62 103 ASP A O 1
ATOM 811 N N . ASP A 1 104 ? 19.106 4.239 0.865 1.00 63.53 104 ASP A N 1
ATOM 812 C CA . ASP A 1 104 ? 19.979 3.104 0.569 1.00 63.53 104 ASP A CA 1
ATOM 813 C C . ASP A 1 104 ? 21.068 3.548 -0.420 1.00 63.53 104 ASP A C 1
ATOM 815 O O . ASP A 1 104 ? 21.306 2.876 -1.423 1.00 63.53 104 ASP A O 1
ATOM 819 N N . ASP A 1 105 ? 21.702 4.700 -0.167 1.00 64.94 105 ASP A N 1
ATOM 820 C CA . ASP A 1 105 ? 22.884 5.117 -0.920 1.00 64.94 105 ASP A CA 1
ATOM 821 C C . ASP A 1 105 ? 23.998 4.080 -0.684 1.00 64.94 105 ASP A C 1
ATOM 823 O O . ASP A 1 105 ? 24.510 3.959 0.429 1.00 64.94 105 ASP A O 1
ATOM 827 N N . PRO A 1 106 ? 24.384 3.294 -1.706 1.00 59.22 106 PRO A N 1
ATOM 828 C CA . PRO A 1 106 ? 25.381 2.243 -1.542 1.00 59.22 106 PRO A CA 1
ATOM 829 C C . PRO A 1 106 ? 26.788 2.795 -1.259 1.00 59.22 106 PRO A C 1
ATOM 831 O O . PRO A 1 106 ? 27.701 2.012 -1.005 1.00 59.22 106 PRO A O 1
ATOM 834 N N . THR A 1 107 ? 26.981 4.116 -1.331 1.00 62.19 107 THR A N 1
ATOM 835 C CA . THR A 1 107 ? 28.251 4.792 -1.043 1.00 62.19 107 THR A CA 1
ATOM 836 C C . THR A 1 107 ? 28.392 5.229 0.415 1.00 62.19 107 THR A C 1
ATOM 838 O O . THR A 1 107 ? 29.496 5.593 0.826 1.00 62.19 107 THR A O 1
ATOM 841 N N . THR A 1 108 ? 27.322 5.162 1.215 1.00 60.53 108 THR A N 1
ATOM 842 C CA . THR A 1 108 ? 27.346 5.531 2.633 1.00 60.53 108 THR A CA 1
ATOM 843 C C . THR A 1 108 ? 27.156 4.296 3.521 1.00 60.53 108 THR A C 1
ATOM 845 O O . THR A 1 108 ? 26.265 3.475 3.328 1.00 60.53 108 THR A O 1
ATOM 848 N N . GLU A 1 109 ? 28.005 4.140 4.542 1.00 66.62 109 GLU A N 1
ATOM 849 C CA . GLU A 1 109 ? 27.841 3.075 5.553 1.00 66.62 109 GLU A CA 1
ATOM 850 C C . GLU A 1 109 ? 26.692 3.371 6.538 1.00 66.62 109 GLU A C 1
ATOM 852 O O . GLU A 1 109 ? 26.316 2.524 7.352 1.00 66.62 109 GLU A O 1
ATOM 857 N N . VAL A 1 110 ? 26.125 4.581 6.481 1.00 68.19 110 VAL A N 1
ATOM 858 C CA . VAL A 1 110 ? 25.081 5.057 7.389 1.00 68.19 110 VAL A CA 1
ATOM 859 C C . VAL A 1 110 ? 23.717 4.887 6.737 1.00 68.19 110 VAL A C 1
ATOM 861 O O . VAL A 1 110 ? 23.410 5.500 5.720 1.00 68.19 110 VAL A O 1
ATOM 864 N N . VAL A 1 111 ? 22.864 4.089 7.376 1.00 70.19 111 VAL A N 1
ATOM 865 C CA . VAL A 1 111 ? 21.453 3.990 7.004 1.00 70.19 111 VAL A CA 1
ATOM 866 C C . VAL A 1 111 ? 20.705 5.194 7.563 1.00 70.19 111 VAL A C 1
ATOM 868 O O . VAL A 1 111 ? 20.430 5.255 8.764 1.00 70.19 111 VAL A O 1
ATOM 871 N N . GLU A 1 112 ? 20.336 6.128 6.693 1.00 80.00 112 GLU A N 1
ATOM 872 C CA . GLU A 1 112 ? 19.468 7.250 7.047 1.00 80.00 112 GLU A CA 1
ATOM 873 C C . GLU A 1 112 ? 18.021 6.996 6.608 1.00 80.00 112 GLU A C 1
ATOM 875 O O . GLU A 1 112 ? 17.735 6.218 5.698 1.00 80.00 112 GLU A O 1
ATOM 880 N N . PHE A 1 113 ? 17.073 7.645 7.283 1.00 84.62 113 PHE A N 1
ATOM 881 C CA . PHE A 1 113 ? 15.671 7.654 6.878 1.00 84.62 113 PHE A CA 1
ATOM 882 C C . PHE A 1 113 ? 15.270 9.081 6.548 1.00 84.62 113 PHE A C 1
ATOM 884 O O . PHE A 1 113 ? 15.369 9.963 7.402 1.00 84.62 113 PHE A O 1
ATOM 891 N N . ARG A 1 114 ? 14.752 9.292 5.339 1.00 89.25 114 ARG A N 1
ATOM 892 C CA . ARG A 1 114 ? 14.270 10.600 4.891 1.00 89.25 114 ARG A CA 1
ATOM 893 C C . ARG A 1 114 ? 12.764 10.601 4.708 1.00 89.25 114 ARG A C 1
ATOM 895 O O . ARG A 1 114 ? 12.168 9.593 4.323 1.00 89.25 114 ARG A O 1
ATOM 902 N N . GLU A 1 115 ? 12.147 11.744 4.972 1.00 92.25 115 GLU A N 1
ATOM 903 C CA . GLU A 1 115 ? 10.737 11.957 4.652 1.00 92.25 115 GLU A CA 1
ATOM 904 C C . GLU A 1 115 ? 10.540 11.943 3.129 1.00 92.25 115 GLU A C 1
ATOM 906 O O . GLU A 1 115 ? 11.305 12.553 2.380 1.00 92.25 115 GLU A O 1
ATOM 911 N N . SER A 1 116 ? 9.506 11.242 2.666 1.00 93.06 116 SER A N 1
ATOM 912 C CA . SER A 1 116 ? 9.112 11.189 1.261 1.00 93.06 116 SER A CA 1
ATOM 913 C C . SER A 1 116 ? 7.800 11.932 1.067 1.00 93.06 116 SER A C 1
ATOM 915 O O . SER A 1 116 ? 6.749 11.523 1.561 1.00 93.06 116 SER A O 1
ATOM 917 N N . GLU A 1 117 ? 7.844 13.007 0.282 1.00 93.75 117 GLU A N 1
ATOM 918 C CA . GLU A 1 117 ? 6.650 13.768 -0.093 1.00 93.75 117 GLU A CA 1
ATOM 919 C C . GLU A 1 117 ? 5.630 12.894 -0.845 1.00 93.75 117 GLU A C 1
ATOM 921 O O . GLU A 1 117 ? 4.423 13.027 -0.644 1.00 93.75 117 GLU A O 1
ATOM 926 N N . GLY A 1 118 ? 6.106 11.948 -1.661 1.00 92.44 118 GLY A N 1
ATOM 927 C CA . GLY A 1 118 ? 5.249 10.977 -2.343 1.00 92.44 118 GLY A CA 1
ATOM 928 C C . GLY A 1 118 ? 4.519 10.059 -1.361 1.00 92.44 118 GLY A C 1
ATOM 929 O O . GLY A 1 118 ? 3.302 9.893 -1.464 1.00 92.44 118 GLY A O 1
ATOM 930 N N . LEU A 1 119 ? 5.229 9.523 -0.359 1.00 95.06 119 LEU A N 1
ATOM 931 C CA . LEU A 1 119 ? 4.587 8.720 0.685 1.00 95.06 119 LEU A CA 1
ATOM 932 C C . LEU A 1 119 ? 3.638 9.560 1.536 1.00 95.06 119 LEU A C 1
ATOM 934 O O . LEU A 1 119 ? 2.551 9.088 1.847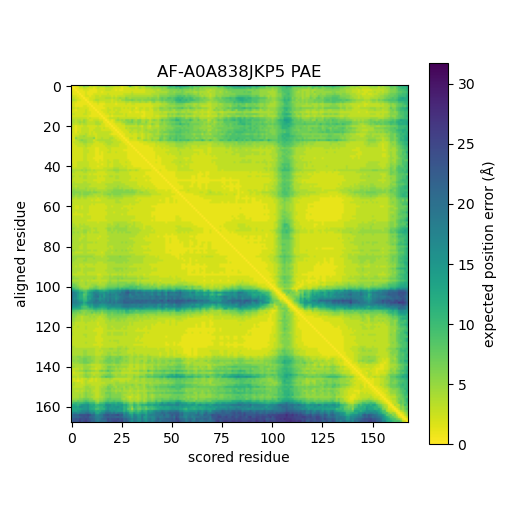 1.00 95.06 119 LEU A O 1
ATOM 938 N N . ARG A 1 120 ? 3.984 10.811 1.853 1.00 97.31 120 ARG A N 1
ATOM 939 C CA . ARG A 1 120 ? 3.093 11.718 2.586 1.00 97.31 120 ARG A CA 1
ATOM 940 C C . ARG A 1 120 ? 1.763 11.907 1.863 1.00 97.31 120 ARG A C 1
ATOM 942 O O . ARG A 1 120 ? 0.712 11.761 2.481 1.00 97.31 120 ARG A O 1
ATOM 949 N N . ARG A 1 121 ? 1.793 12.166 0.552 1.00 96.38 121 ARG A N 1
ATOM 950 C CA . ARG A 1 121 ? 0.578 12.273 -0.276 1.00 96.38 121 ARG A CA 1
ATOM 951 C C . ARG A 1 121 ? -0.228 10.977 -0.270 1.00 96.38 121 ARG A C 1
ATOM 953 O O . ARG A 1 121 ? -1.436 11.025 -0.055 1.00 96.38 121 ARG A O 1
ATOM 960 N N . ARG A 1 122 ? 0.439 9.829 -0.429 1.00 96.38 122 ARG A N 1
ATOM 961 C CA . ARG A 1 122 ? -0.210 8.512 -0.365 1.00 96.38 122 ARG A CA 1
ATOM 962 C C . ARG A 1 122 ? -0.885 8.271 0.987 1.00 96.38 122 ARG A C 1
ATOM 964 O O . ARG A 1 122 ? -2.051 7.905 1.019 1.00 96.38 122 ARG A O 1
ATOM 971 N N . ARG A 1 123 ? -0.182 8.503 2.098 1.00 98.12 123 ARG A N 1
ATOM 972 C CA . ARG A 1 123 ? -0.706 8.303 3.458 1.00 98.12 123 ARG A CA 1
ATOM 973 C C . ARG A 1 123 ? -1.899 9.206 3.760 1.00 98.12 123 ARG A C 1
ATOM 975 O O . ARG A 1 123 ? -2.826 8.762 4.425 1.00 98.12 123 ARG A O 1
ATOM 982 N N . LEU A 1 124 ? -1.895 10.444 3.264 1.00 97.88 124 LEU A N 1
ATOM 983 C CA . LEU A 1 124 ? -3.046 11.339 3.391 1.00 97.88 124 LEU A CA 1
ATOM 984 C C . LEU A 1 124 ? -4.246 10.838 2.582 1.00 97.88 124 LEU A C 1
ATOM 986 O O . LEU A 1 124 ? -5.342 10.799 3.119 1.00 97.88 124 LEU A O 1
ATOM 990 N N . SER A 1 125 ? -4.039 10.386 1.343 1.00 97.62 125 SER A N 1
ATOM 991 C CA . SER A 1 125 ? -5.112 9.789 0.536 1.00 97.62 125 SER A CA 1
ATOM 992 C C . SER A 1 125 ? -5.693 8.529 1.190 1.00 97.62 125 SER A C 1
ATOM 994 O O . SER A 1 125 ? -6.906 8.406 1.310 1.00 97.62 125 SER A O 1
ATOM 996 N N . GLU A 1 126 ? -4.853 7.632 1.708 1.00 98.38 126 GLU A N 1
ATOM 997 C CA . GLU A 1 126 ? -5.322 6.444 2.432 1.00 98.38 126 GLU A CA 1
ATOM 998 C C . GLU A 1 126 ? -6.069 6.803 3.723 1.00 98.38 126 GLU A C 1
ATOM 1000 O O . GLU A 1 126 ? -7.060 6.161 4.060 1.00 98.38 126 GLU A O 1
ATOM 1005 N N . GLN A 1 127 ? -5.641 7.852 4.431 1.00 98.50 127 GLN A N 1
ATOM 1006 C CA . GLN A 1 127 ? -6.368 8.378 5.584 1.00 98.50 127 GLN A CA 1
ATOM 1007 C C . GLN A 1 127 ? -7.749 8.923 5.181 1.00 98.50 127 GLN A C 1
ATOM 1009 O O . GLN A 1 127 ? -8.725 8.699 5.899 1.00 98.50 127 GLN A O 1
ATOM 1014 N N . THR A 1 128 ? -7.849 9.598 4.035 1.00 98.50 128 THR A N 1
ATOM 1015 C CA . THR A 1 128 ? -9.125 10.062 3.480 1.00 98.50 128 THR A CA 1
ATOM 1016 C C . THR A 1 128 ? -10.041 8.883 3.146 1.00 98.50 128 THR A C 1
ATOM 1018 O O . THR A 1 128 ? -11.193 8.886 3.581 1.00 98.50 128 THR A O 1
ATOM 1021 N N . ILE A 1 129 ? -9.530 7.835 2.488 1.00 98.56 129 ILE A N 1
ATOM 1022 C CA . ILE A 1 129 ? -10.282 6.591 2.250 1.00 98.56 129 ILE A CA 1
ATOM 1023 C C . ILE A 1 129 ? -10.751 6.011 3.589 1.00 98.56 129 ILE A C 1
ATOM 1025 O O . ILE A 1 129 ? -11.938 5.748 3.772 1.00 98.56 129 ILE A O 1
ATOM 1029 N N . TYR A 1 130 ? -9.857 5.890 4.571 1.00 98.62 130 TYR A N 1
ATOM 1030 C CA . TYR A 1 130 ? -10.160 5.301 5.874 1.00 98.62 130 TYR A CA 1
ATOM 1031 C C . TYR A 1 130 ? -11.294 6.023 6.621 1.00 98.62 130 TYR A C 1
ATOM 1033 O O . TYR A 1 130 ? -12.157 5.373 7.214 1.00 98.62 130 TYR A O 1
ATOM 1041 N N . PHE A 1 131 ? -11.308 7.359 6.608 1.00 98.56 131 PHE A N 1
ATOM 1042 C CA . PHE A 1 131 ? -12.312 8.143 7.334 1.00 98.56 131 PHE A CA 1
ATOM 1043 C C . PHE A 1 131 ? -13.589 8.421 6.544 1.00 98.56 131 PHE A C 1
ATOM 1045 O O . PHE A 1 131 ? -14.653 8.532 7.153 1.00 98.56 131 PHE A O 1
ATOM 1052 N N . HIS A 1 132 ? -13.493 8.557 5.223 1.00 98.00 132 HIS A N 1
ATOM 1053 C CA . HIS A 1 132 ? -14.569 9.124 4.408 1.00 98.00 132 HIS A CA 1
ATOM 1054 C C . HIS A 1 132 ? -15.033 8.214 3.274 1.00 98.00 132 HIS A C 1
ATOM 1056 O O . HIS A 1 132 ? -16.075 8.488 2.687 1.00 98.00 132 HIS A O 1
ATOM 1062 N N . GLY A 1 133 ? -14.293 7.147 2.962 1.00 97.38 133 GLY A N 1
ATOM 1063 C CA . GLY A 1 133 ? -14.579 6.317 1.791 1.00 97.38 133 GLY A CA 1
ATOM 1064 C C . GLY A 1 133 ? -14.441 7.087 0.480 1.00 97.38 133 GLY A C 1
ATOM 1065 O O . GLY A 1 133 ? -15.080 6.736 -0.503 1.00 97.38 133 GLY A O 1
ATOM 1066 N N . ASP A 1 134 ? -13.640 8.152 0.476 1.00 96.94 134 ASP A N 1
ATOM 1067 C CA . ASP A 1 1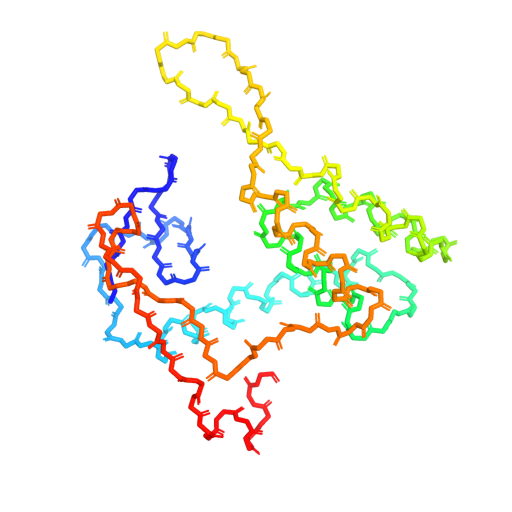34 ? -13.340 8.933 -0.718 1.00 96.94 134 ASP A CA 1
ATOM 1068 C C . ASP A 1 134 ? -12.062 8.385 -1.363 1.00 96.94 134 ASP A C 1
ATOM 1070 O O . ASP A 1 134 ? -10.955 8.574 -0.851 1.00 96.94 134 ASP A O 1
ATOM 1074 N N . TYR A 1 135 ? -12.250 7.667 -2.470 1.00 93.31 135 TYR A N 1
ATOM 1075 C CA . TYR A 1 135 ? -11.194 7.062 -3.287 1.00 93.31 135 TYR A CA 1
ATOM 1076 C C . TYR A 1 135 ? -10.657 8.032 -4.354 1.00 93.31 135 TYR A C 1
ATOM 1078 O O . TYR A 1 135 ? -9.738 7.685 -5.097 1.00 93.31 135 TYR A O 1
ATOM 1086 N N . GLY A 1 136 ? -11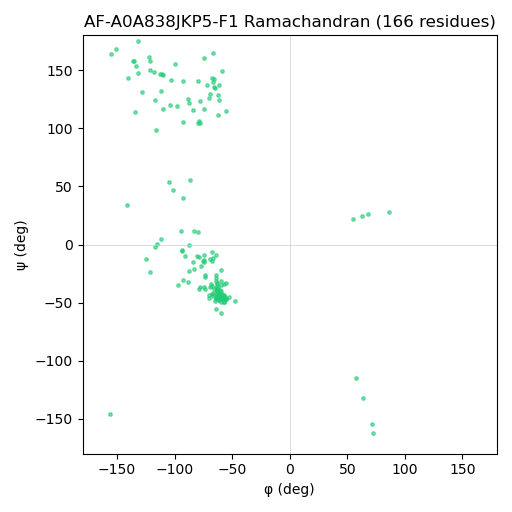.190 9.256 -4.420 1.00 91.38 136 GLY A N 1
ATOM 1087 C CA . GLY A 1 136 ? -10.888 10.221 -5.466 1.00 91.38 136 GLY A CA 1
ATOM 1088 C C . GLY A 1 136 ? -11.492 9.847 -6.821 1.00 91.38 136 GLY A C 1
ATOM 1089 O O . GLY A 1 136 ? -12.510 9.165 -6.923 1.00 91.38 136 GLY A O 1
ATOM 1090 N N . ASP A 1 137 ? -10.866 10.342 -7.887 1.00 89.00 137 ASP A N 1
ATOM 1091 C CA . ASP A 1 137 ? -11.273 10.051 -9.260 1.00 89.00 137 ASP A CA 1
ATOM 1092 C C . ASP A 1 137 ? -10.785 8.659 -9.683 1.00 89.00 137 ASP A C 1
ATOM 1094 O O . ASP A 1 137 ? -9.607 8.468 -9.982 1.00 89.00 137 ASP A O 1
ATOM 1098 N N . CYS A 1 138 ? -11.706 7.697 -9.719 1.00 85.44 138 CYS A N 1
ATOM 1099 C CA . CYS A 1 138 ? -11.446 6.333 -10.179 1.00 85.44 138 CYS A CA 1
ATOM 1100 C C . CYS A 1 138 ? -11.779 6.122 -11.666 1.00 85.44 138 CYS A C 1
ATOM 1102 O O . CYS A 1 138 ? -11.826 4.983 -12.114 1.00 85.44 138 CYS A O 1
ATOM 1104 N N . SER A 1 139 ? -12.034 7.175 -12.454 1.00 85.06 139 SER A N 1
ATOM 1105 C CA . SER A 1 139 ? -12.352 7.019 -13.888 1.00 85.06 139 SER A CA 1
ATOM 1106 C C . SER A 1 139 ? -11.130 6.680 -14.752 1.00 85.06 139 SER A C 1
ATOM 1108 O O . SER A 1 139 ? -11.267 6.268 -15.906 1.00 85.06 139 SER A O 1
ATOM 1110 N N . TRP A 1 140 ? -9.927 6.829 -14.201 1.00 88.19 140 TRP A N 1
ATOM 1111 C CA . TRP A 1 140 ? -8.662 6.470 -14.830 1.00 88.19 140 TRP A CA 1
ATOM 1112 C C . TRP A 1 140 ? -7.603 6.193 -13.761 1.00 88.19 140 TRP A C 1
ATOM 1114 O O . TRP A 1 140 ? -7.733 6.612 -12.613 1.00 88.19 140 TRP A O 1
ATOM 1124 N N . PHE A 1 141 ? -6.510 5.546 -14.151 1.00 86.94 141 PHE A N 1
ATOM 1125 C CA . PHE A 1 141 ? -5.332 5.398 -13.297 1.00 86.94 141 PHE A CA 1
ATOM 1126 C C . PHE A 1 141 ? -4.045 5.729 -14.067 1.00 86.94 141 PHE A C 1
ATOM 1128 O O . PHE A 1 141 ? -4.005 5.641 -15.305 1.00 86.94 141 PHE A O 1
ATOM 1135 N N . PRO A 1 142 ? -2.989 6.170 -13.358 1.00 88.00 142 PRO A N 1
ATOM 1136 C CA . PRO A 1 142 ? -1.700 6.440 -13.972 1.00 88.00 142 PRO A CA 1
ATOM 1137 C C . PRO A 1 142 ? -1.008 5.134 -14.365 1.00 88.00 142 PRO A C 1
ATOM 1139 O O . PRO A 1 142 ? -0.983 4.167 -13.604 1.00 88.00 142 PRO A O 1
ATOM 1142 N N . TYR A 1 143 ? -0.419 5.128 -15.553 1.00 85.44 143 TYR A N 1
ATOM 1143 C CA . TYR A 1 143 ? 0.200 3.958 -16.152 1.00 85.44 143 TYR A CA 1
ATOM 1144 C C . TYR A 1 143 ? 1.504 4.327 -16.876 1.00 85.44 143 TYR A C 1
ATOM 1146 O O . TYR A 1 143 ? 1.600 5.380 -17.508 1.00 85.44 143 TYR A O 1
ATOM 1154 N N . TRP A 1 144 ? 2.501 3.440 -16.812 1.00 88.38 144 TRP A N 1
ATOM 1155 C CA . TRP A 1 144 ? 3.784 3.571 -17.502 1.00 88.38 144 TRP A CA 1
ATOM 1156 C C . TRP A 1 144 ? 4.089 2.309 -18.302 1.00 88.38 144 TRP A C 1
ATOM 1158 O O . TRP A 1 144 ? 4.028 1.192 -17.793 1.00 88.38 144 TRP A O 1
ATOM 1168 N N . THR A 1 145 ? 4.470 2.475 -19.566 1.00 82.75 145 THR A N 1
ATOM 1169 C CA . THR A 1 145 ? 4.819 1.344 -20.440 1.00 82.75 145 THR A CA 1
ATOM 1170 C C . THR A 1 145 ? 6.195 0.744 -20.126 1.00 82.75 145 THR A C 1
ATOM 1172 O O . THR A 1 145 ? 6.497 -0.359 -20.591 1.00 82.75 145 THR A O 1
ATOM 1175 N N . GLY A 1 146 ? 7.018 1.451 -19.346 1.00 82.00 146 GLY A N 1
ATOM 1176 C CA . GLY A 1 146 ? 8.355 1.043 -18.919 1.00 82.00 146 GLY A CA 1
ATOM 1177 C C . GLY A 1 146 ? 8.770 1.753 -17.629 1.00 82.00 146 GLY A C 1
ATOM 1178 O O . GLY A 1 146 ? 7.930 2.027 -16.781 1.00 82.00 146 GLY A O 1
ATOM 1179 N N . ASP A 1 147 ? 10.060 2.059 -17.497 1.00 87.19 147 ASP A N 1
ATOM 1180 C CA . ASP A 1 147 ? 10.640 2.695 -16.308 1.00 87.19 147 ASP A CA 1
ATOM 1181 C C . ASP A 1 147 ? 9.929 4.027 -15.968 1.00 87.19 147 ASP A C 1
ATOM 1183 O O . ASP A 1 147 ? 10.017 4.976 -16.760 1.00 87.19 147 ASP A O 1
ATOM 1187 N N . PRO A 1 148 ? 9.233 4.135 -14.819 1.00 87.62 148 PRO A N 1
ATOM 1188 C CA . PRO A 1 148 ? 8.459 5.320 -14.455 1.00 87.62 148 PRO A CA 1
ATOM 1189 C C . PRO A 1 148 ? 9.326 6.553 -14.176 1.00 87.62 148 PRO A C 1
ATOM 1191 O O . PRO A 1 148 ? 8.810 7.670 -14.165 1.00 87.62 148 PRO A O 1
ATOM 1194 N N . PHE A 1 149 ? 10.641 6.386 -13.998 1.00 85.81 149 PHE A N 1
ATOM 1195 C CA . PHE A 1 149 ? 11.586 7.496 -13.849 1.00 85.81 149 PHE A CA 1
ATOM 1196 C C . PHE A 1 149 ? 12.047 8.073 -15.192 1.00 85.81 149 PHE A C 1
ATOM 1198 O O . PHE A 1 149 ? 12.623 9.160 -15.229 1.00 85.81 149 PHE A O 1
ATOM 1205 N N . LYS A 1 150 ? 11.817 7.355 -16.299 1.00 89.56 150 LYS A N 1
ATOM 1206 C CA . LYS A 1 150 ? 12.291 7.730 -17.645 1.00 89.56 150 LYS A CA 1
ATOM 1207 C C . LYS A 1 150 ? 11.169 7.886 -18.661 1.00 89.56 150 LYS A C 1
ATOM 1209 O O . LYS A 1 150 ? 11.351 8.559 -19.673 1.00 89.56 150 LYS A O 1
ATOM 1214 N N . THR A 1 151 ? 10.034 7.241 -18.425 1.00 88.38 151 THR A N 1
ATOM 1215 C CA . THR A 1 151 ? 8.888 7.254 -19.331 1.00 88.38 151 THR A CA 1
ATOM 1216 C C . THR A 1 151 ? 7.797 8.186 -18.805 1.00 88.38 151 THR A C 1
ATOM 1218 O O . THR A 1 151 ? 7.574 8.257 -17.595 1.00 88.38 151 THR A O 1
ATOM 1221 N N . PRO A 1 152 ? 7.116 8.937 -19.686 1.00 89.62 152 PRO A N 1
ATOM 1222 C CA . PRO A 1 152 ? 6.006 9.777 -19.268 1.00 89.62 152 PRO A CA 1
ATOM 1223 C C . PRO A 1 152 ? 4.824 8.917 -18.810 1.00 89.62 152 PRO A C 1
ATOM 1225 O O . PRO A 1 152 ? 4.521 7.878 -19.397 1.00 89.62 152 PRO A O 1
ATOM 1228 N N . MET A 1 153 ? 4.128 9.395 -17.780 1.00 90.69 153 MET A N 1
ATOM 1229 C CA . MET A 1 153 ? 2.872 8.802 -17.329 1.00 90.69 153 MET A CA 1
ATOM 1230 C C . MET A 1 153 ? 1.800 8.958 -18.410 1.00 90.69 153 MET A C 1
ATOM 1232 O O . MET A 1 153 ? 1.622 10.039 -18.973 1.00 90.69 153 MET A O 1
ATOM 1236 N N . THR A 1 154 ? 1.065 7.883 -18.664 1.00 89.38 154 THR A N 1
ATOM 1237 C CA . THR A 1 154 ? -0.136 7.863 -19.500 1.00 89.38 154 THR A CA 1
ATOM 1238 C C . THR A 1 154 ? -1.353 7.603 -18.620 1.00 89.38 154 THR A C 1
ATOM 1240 O O . THR A 1 154 ? -1.271 6.873 -17.634 1.00 89.38 154 THR A O 1
ATOM 1243 N N . ARG A 1 155 ? -2.498 8.189 -18.972 1.00 90.31 155 ARG A N 1
ATOM 1244 C CA . ARG A 1 155 ? -3.771 7.879 -18.315 1.00 90.31 155 ARG A CA 1
ATOM 1245 C C . ARG A 1 155 ? -4.417 6.703 -19.019 1.00 90.31 155 ARG A C 1
ATOM 1247 O O . ARG A 1 155 ? -4.633 6.780 -20.228 1.00 90.31 155 ARG A O 1
ATOM 1254 N N . TYR A 1 156 ? -4.749 5.660 -18.275 1.00 87.56 156 TYR A N 1
ATOM 1255 C CA . TYR A 1 156 ? -5.589 4.597 -18.799 1.00 87.56 156 TYR A CA 1
ATOM 1256 C C . TYR A 1 156 ? -6.999 4.739 -18.221 1.00 87.56 156 TYR A C 1
ATOM 1258 O O . TYR A 1 156 ? -7.135 4.759 -16.995 1.00 87.56 156 TYR A O 1
ATOM 1266 N N . PRO A 1 157 ? -8.030 4.909 -19.066 1.00 88.62 157 PRO A N 1
ATOM 1267 C CA . PRO A 1 157 ? -9.403 4.983 -18.593 1.00 88.62 157 PRO A CA 1
ATOM 1268 C C . PRO A 1 157 ? -9.815 3.630 -18.019 1.00 88.62 157 PRO A C 1
ATOM 1270 O O . PRO A 1 157 ? -9.490 2.593 -18.593 1.00 88.62 157 PRO A O 1
ATOM 1273 N N . MET A 1 158 ? -10.550 3.635 -16.911 1.00 81.75 158 MET A N 1
ATOM 1274 C CA . MET A 1 158 ? -11.104 2.397 -16.374 1.00 81.75 158 MET A CA 1
ATOM 1275 C C . MET A 1 158 ? -12.057 1.773 -17.401 1.00 81.75 158 MET A C 1
ATOM 1277 O O . MET A 1 158 ? -12.987 2.455 -17.848 1.00 81.75 158 MET A O 1
ATOM 1281 N N . PRO A 1 159 ? -11.848 0.508 -17.811 1.00 77.69 159 PRO A N 1
ATOM 1282 C CA . PRO A 1 159 ? -12.746 -0.136 -18.751 1.00 77.69 159 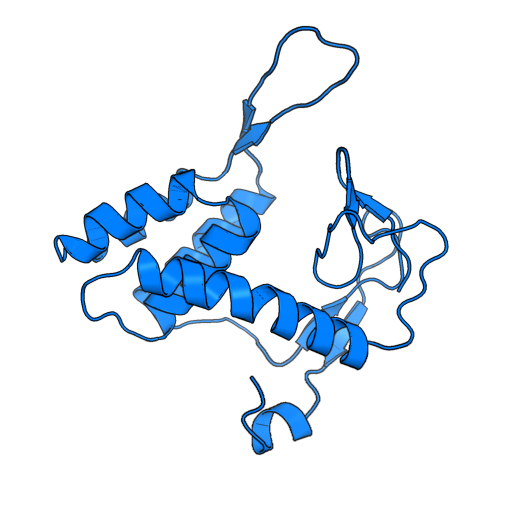PRO A CA 1
ATOM 1283 C C . PRO A 1 159 ? -14.143 -0.254 -18.142 1.00 77.69 159 PRO A C 1
ATOM 1285 O O . PRO A 1 159 ? -14.304 -0.767 -17.039 1.00 77.69 159 PRO A O 1
ATOM 1288 N N . VAL A 1 160 ? -15.165 0.200 -18.874 1.00 65.12 160 VAL A N 1
ATOM 1289 C CA . VAL A 1 160 ? -16.560 0.224 -18.387 1.00 65.12 160 VAL A CA 1
ATOM 1290 C C . VAL A 1 160 ? -17.044 -1.169 -17.976 1.00 65.12 160 VAL A C 1
ATOM 1292 O O . VAL A 1 160 ? -17.769 -1.301 -16.998 1.00 65.12 160 VAL A O 1
ATOM 1295 N N . HIS A 1 161 ? -16.584 -2.214 -18.666 1.00 70.12 161 HIS A N 1
ATOM 1296 C CA . HIS A 1 161 ? -16.984 -3.588 -18.372 1.00 70.12 161 HIS A CA 1
ATOM 1297 C C . HIS A 1 161 ? -16.545 -4.065 -16.977 1.00 70.12 161 HIS A C 1
ATOM 1299 O O . HIS A 1 161 ? -17.284 -4.827 -16.370 1.00 70.12 161 HIS A O 1
ATOM 1305 N N . TRP A 1 162 ? -15.443 -3.544 -16.416 1.00 65.94 162 TRP A N 1
ATOM 1306 C CA . TRP A 1 162 ? -14.998 -3.883 -15.051 1.00 65.94 162 TRP A CA 1
ATOM 1307 C C . TRP A 1 162 ? -15.841 -3.228 -13.951 1.00 65.94 162 TRP A C 1
ATOM 1309 O O . TRP A 1 162 ? -15.750 -3.601 -12.786 1.00 65.94 162 TRP A O 1
ATOM 1319 N N . LEU A 1 163 ? -16.645 -2.221 -14.304 1.00 59.44 163 LEU A N 1
ATOM 1320 C CA . LEU A 1 163 ? -17.580 -1.576 -13.382 1.00 59.44 163 LEU A CA 1
ATOM 1321 C C . LEU A 1 163 ? -18.932 -2.306 -13.343 1.00 59.44 163 LEU A C 1
ATOM 1323 O O . LEU A 1 163 ? -19.669 -2.173 -12.369 1.00 59.44 163 LEU A O 1
ATOM 1327 N N . GLU A 1 164 ? -19.270 -3.053 -14.397 1.00 50.97 164 GLU A N 1
ATOM 1328 C CA . GLU A 1 164 ? -20.575 -3.706 -14.566 1.00 50.97 164 GLU A CA 1
ATOM 1329 C C . GLU A 1 164 ? -20.601 -5.147 -14.040 1.00 50.97 164 GLU A C 1
ATOM 1331 O O . GLU A 1 164 ? -21.645 -5.615 -13.585 1.00 50.97 164 GLU A O 1
ATOM 1336 N N . ASP A 1 165 ? -19.467 -5.848 -14.080 1.00 51.81 165 ASP A N 1
ATOM 1337 C CA . ASP A 1 165 ? -19.347 -7.250 -13.662 1.00 51.81 165 ASP A CA 1
ATOM 1338 C C . ASP A 1 165 ? -18.914 -7.434 -12.194 1.00 51.81 165 ASP A C 1
ATOM 1340 O O . ASP A 1 165 ? -18.944 -8.552 -11.677 1.00 51.81 165 ASP A O 1
ATOM 1344 N N . GLY A 1 166 ? -18.578 -6.342 -11.496 1.00 46.56 166 GLY A N 1
ATOM 1345 C CA . GLY A 1 166 ? -18.149 -6.375 -10.096 1.00 46.56 166 GLY A CA 1
ATOM 1346 C C . GLY A 1 166 ? -16.790 -7.051 -9.894 1.00 46.56 166 GLY A C 1
ATOM 1347 O O . GLY A 1 166 ? -16.535 -7.592 -8.820 1.00 46.56 166 GLY A O 1
ATOM 1348 N N . THR A 1 167 ? -15.929 -7.050 -10.917 1.00 50.41 167 THR A N 1
ATOM 1349 C CA . THR A 1 167 ? -14.596 -7.688 -10.875 1.00 50.41 167 THR A CA 1
ATOM 1350 C C . THR A 1 167 ? -13.538 -6.838 -10.150 1.00 50.41 167 THR A C 1
ATOM 1352 O O . THR A 1 167 ? -12.350 -7.163 -10.190 1.00 50.41 167 THR A O 1
ATOM 1355 N N . ILE A 1 168 ? -13.953 -5.770 -9.458 1.00 49.44 168 ILE A N 1
ATOM 1356 C CA . ILE A 1 168 ? -13.110 -4.942 -8.583 1.00 49.44 168 ILE A CA 1
ATOM 1357 C C . ILE A 1 168 ? -13.744 -4.850 -7.199 1.00 49.44 168 ILE A C 1
ATOM 1359 O O . ILE A 1 168 ? -14.950 -4.518 -7.133 1.00 49.44 168 ILE A O 1
#

Radius of gyration: 17.16 Å; Cα contacts (8 Å, |Δi|>4): 208; chains: 1; bounding box: 49×28×44 Å

pLDDT: mean 89.36, std 11.21, range [46.56, 98.62]

Solvent-accessible surface area (backbone atoms only — not comparable to full-atom values): 9726 Å² total; per-residue (Å²): 59,36,48,28,82,52,90,95,40,49,28,32,73,87,67,53,58,57,95,85,64,47,82,85,47,71,45,90,48,68,68,57,29,49,55,51,46,53,57,57,45,51,62,47,48,54,50,50,55,69,57,45,79,52,94,73,55,70,38,40,51,51,26,50,44,55,46,31,75,76,64,35,65,67,62,41,52,57,35,24,56,28,39,54,68,69,35,53,66,66,28,53,69,45,38,70,75,70,20,64,42,77,48,78,56,89,88,50,97,64,83,45,74,42,83,31,72,67,40,40,54,50,25,49,48,35,32,41,15,40,76,68,59,49,81,70,77,70,65,41,48,85,41,51,69,40,42,70,92,81,44,74,78,40,80,43,68,56,60,68,67,53,72,74,72,61,80,110

Secondary structure (DSSP, 8-state):
---EEETTEEEBTTTB--TT--TT-----HHHHHHHHHHHHHHHHHHHHHH--S---HHHHHHHHHHHHHH-HHHHHHHHHHHHTT-HHHHHTTGGG--EEEE--TT-SS-EEEE-HHHHHHHHHHHHHHHH------SEEEE-SS-TTTSPPEEEEPPTHHHHS---

Mean predicted aligned error: 5.47 Å

Sequence (168 aa):
MRPYQDGKHLSYGFGHNGPDVSLDDVMPSIDDAFALLIQDLNGRAITVSRYIKTEVTQNQFDALLSLYQNAGSGPLARMAELVNKRCITKAGEQFPRYCRVRDDDPTTEVVEFRESEGLRRRRLSEQTIYFHGDYGDCSWFPYWTGDPFKTPMTRYPMPVHWLEDGTI

Foldseek 3Di:
DFWDDDPPFTADQPGDTDPPHDRPDDDPDNVSSVVVVVVVLVVLLVVLVVLAPDDADPLLSVLLSLCCVPQNDPLSNVLSVCVNVVVLVVSLVCLQVRQWDWPPPVVDPDTDIDGHPVSNVSSVLSSCSSPPVPNDDPQWDWDFNYDPVPTDTDTDGDPPVCVVVVVD